Protein AF-A0A6A6K896-F1 (afdb_monomer_lite)

Foldseek 3Di:
DQLLVCLVVQKDKDWDDDDPPIDIDIGHDDPPDHSVVSSVVCVVDPPVPPPDPDDDDDDPDDDPPCVVVVVVQLVQCLVPVFWGWDWDDPDPPDIDIDIGGDDPVDDSVSD

Secondary structure (DSSP, 8-state):
-HHHHHHHHSEEEEEESSGGG-EEEEEE--TTS-HHHHHHHHHTT--TT----------SS---THHHHHHHHHHHHHHTTTEEEEEEEEETTEEEEEEEE--TTS-TT--

pLDDT: mean 77.29, std 14.35, range [40.56, 95.0]

Radius of gyration: 17.2 Å; chains: 1; bounding box: 39×32×48 Å

Sequence (111 aa):
MLVFRTAITSFAAVSCGQGQDKVYGLGKCRGDVSSKECYTCYDNKISLEKLILSIVFTNDEEVRDFEDFDQELGAILRRNRGLGKGEKKLFPSVTLYALVQCTRELPQTDC

Structure (mmCIF, N/CA/C/O backbone):
data_AF-A0A6A6K896-F1
#
_entry.id   AF-A0A6A6K896-F1
#
loop_
_atom_site.group_PDB
_atom_site.id
_atom_site.type_symbol
_atom_site.label_atom_id
_atom_site.label_alt_id
_atom_site.label_comp_id
_atom_site.label_asym_id
_atom_site.label_entity_id
_atom_site.label_seq_id
_atom_site.pdbx_PDB_ins_code
_atom_site.Cartn_x
_atom_site.Cartn_y
_atom_site.Cartn_z
_atom_site.occupancy
_atom_site.B_iso_or_equiv
_atom_site.auth_seq_id
_atom_site.auth_comp_id
_atom_site.auth_asym_id
_atom_site.auth_atom_id
_atom_site.pdbx_PDB_model_num
ATOM 1 N N . MET A 1 1 ? -8.133 6.950 16.991 1.00 74.19 1 MET A N 1
ATOM 2 C CA . MET A 1 1 ? -7.078 5.903 16.948 1.00 74.19 1 MET A CA 1
ATOM 3 C C . MET A 1 1 ? -6.839 5.300 15.546 1.00 74.19 1 MET A C 1
ATOM 5 O O . MET A 1 1 ? -5.840 4.611 15.377 1.00 74.19 1 MET A O 1
ATOM 9 N N . LEU A 1 2 ? -7.680 5.558 14.528 1.00 83.50 2 LEU A N 1
ATOM 10 C CA . LEU A 1 2 ? -7.521 4.969 13.182 1.00 83.50 2 LEU A CA 1
ATOM 11 C C . LEU A 1 2 ? -6.203 5.353 12.481 1.00 83.50 2 LEU A C 1
ATOM 13 O O . LEU A 1 2 ? -5.483 4.473 12.017 1.00 83.50 2 LEU A O 1
ATOM 17 N N . VAL A 1 3 ? -5.866 6.647 12.456 1.00 83.75 3 VAL A N 1
ATOM 18 C CA . VAL A 1 3 ? -4.674 7.180 11.766 1.00 83.75 3 VAL A CA 1
ATOM 19 C C . VAL A 1 3 ? -3.383 6.547 12.286 1.00 83.75 3 VAL A C 1
ATOM 21 O O . VAL A 1 3 ? -2.626 5.957 11.523 1.00 83.75 3 VAL A O 1
ATOM 24 N N . PHE A 1 4 ? -3.167 6.591 13.603 1.00 85.25 4 PHE A N 1
ATOM 25 C CA . PHE A 1 4 ? -1.967 6.036 14.231 1.00 85.25 4 PHE A CA 1
ATOM 26 C C . PHE A 1 4 ? -1.815 4.530 13.986 1.00 85.25 4 PHE A C 1
ATOM 28 O O . PHE A 1 4 ? -0.730 4.061 13.650 1.00 85.25 4 PHE A O 1
ATOM 35 N N . ARG A 1 5 ? -2.910 3.763 14.100 1.00 87.19 5 ARG A N 1
ATOM 36 C CA . ARG A 1 5 ? -2.870 2.325 13.804 1.00 87.19 5 ARG A CA 1
ATOM 37 C C . ARG A 1 5 ? -2.502 2.077 12.350 1.00 87.19 5 ARG A C 1
ATOM 39 O O . ARG A 1 5 ? -1.597 1.297 12.096 1.00 87.19 5 ARG A O 1
ATOM 46 N N . THR A 1 6 ? -3.128 2.797 11.424 1.00 86.12 6 THR A N 1
ATOM 47 C CA . THR A 1 6 ? -2.836 2.675 9.990 1.00 86.12 6 THR A CA 1
ATOM 48 C C . THR A 1 6 ? -1.376 3.003 9.674 1.00 86.12 6 THR A C 1
ATOM 50 O O . THR A 1 6 ? -0.761 2.282 8.897 1.00 86.12 6 THR A O 1
ATOM 53 N N . ALA A 1 7 ? -0.790 4.016 10.323 1.00 88.06 7 ALA A N 1
ATOM 54 C CA . ALA A 1 7 ? 0.627 4.360 10.183 1.00 88.06 7 ALA A CA 1
ATOM 55 C C . ALA A 1 7 ? 1.570 3.209 10.547 1.00 88.06 7 ALA A C 1
ATOM 57 O O . ALA A 1 7 ? 2.558 2.967 9.856 1.00 88.06 7 ALA A O 1
ATOM 58 N N . ILE A 1 8 ? 1.257 2.468 11.604 1.00 87.06 8 ILE A N 1
ATOM 59 C CA . ILE A 1 8 ? 2.103 1.366 12.069 1.00 87.06 8 ILE A CA 1
ATOM 60 C C . ILE A 1 8 ? 1.861 0.103 11.247 1.00 87.06 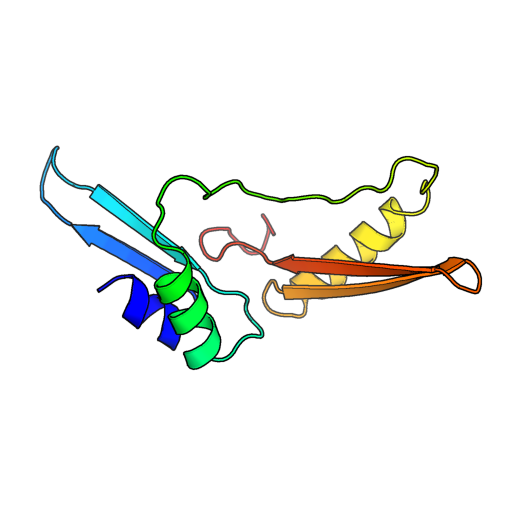8 ILE A C 1
ATOM 62 O O . ILE A 1 8 ? 2.804 -0.571 10.844 1.00 87.06 8 ILE A O 1
ATOM 66 N N . THR A 1 9 ? 0.598 -0.243 11.005 1.00 87.38 9 THR A N 1
ATOM 67 C CA . THR A 1 9 ? 0.239 -1.548 10.441 1.00 87.38 9 THR A CA 1
ATOM 68 C C . THR A 1 9 ? -0.025 -1.510 8.944 1.00 87.38 9 THR A C 1
ATOM 70 O O . THR A 1 9 ? -0.325 -2.559 8.375 1.00 87.38 9 THR A O 1
ATOM 73 N N . SER A 1 10 ? 0.063 -0.349 8.280 1.00 85.19 10 SER A N 1
ATOM 74 C CA . SER A 1 10 ? -0.336 -0.056 6.881 1.00 85.19 10 SER A CA 1
ATOM 75 C C . SER A 1 10 ? -1.815 -0.310 6.543 1.00 85.19 10 SER A C 1
ATOM 77 O O . SER A 1 10 ? -2.280 0.054 5.467 1.00 85.19 10 SER A O 1
ATOM 79 N N . PHE A 1 11 ? -2.577 -0.903 7.463 1.00 88.25 11 PHE A N 1
ATOM 80 C CA . PHE A 1 11 ? -4.017 -1.112 7.370 1.00 88.25 11 PHE A CA 1
ATOM 81 C C . PHE A 1 11 ? -4.608 -1.240 8.769 1.00 88.25 11 PHE A C 1
ATOM 83 O O . PHE A 1 11 ? -4.072 -1.991 9.590 1.00 88.25 11 PHE A O 1
ATOM 90 N N . ALA A 1 12 ? -5.720 -0.567 9.033 1.00 88.75 12 ALA A N 1
ATOM 91 C CA . ALA A 1 12 ? -6.452 -0.708 10.280 1.00 88.75 12 ALA A CA 1
ATOM 92 C C . ALA A 1 12 ? -7.960 -0.627 10.044 1.00 88.75 12 ALA A C 1
ATOM 94 O O . ALA A 1 12 ? -8.441 0.248 9.331 1.00 88.75 12 ALA A O 1
ATOM 95 N N . ALA A 1 13 ? -8.694 -1.508 10.717 1.00 88.75 13 ALA A N 1
ATOM 96 C CA . ALA A 1 13 ? -10.135 -1.416 10.867 1.00 88.75 13 ALA A CA 1
ATOM 97 C C . ALA A 1 13 ? -10.454 -0.991 12.302 1.00 88.75 13 ALA A C 1
ATOM 99 O O . ALA A 1 13 ? -9.870 -1.509 13.259 1.00 88.75 13 ALA A O 1
ATOM 100 N N . VAL A 1 14 ? -11.364 -0.034 12.462 1.00 87.38 14 VAL A N 1
ATOM 101 C CA . VAL A 1 14 ? -11.874 0.394 13.767 1.00 87.38 14 VAL A CA 1
ATOM 102 C C . VAL A 1 14 ? -13.391 0.488 13.723 1.00 87.38 14 VAL A C 1
ATOM 104 O O . VAL A 1 14 ? -13.981 0.731 12.673 1.00 87.38 14 VAL A O 1
ATOM 107 N N . SER A 1 15 ? -14.023 0.349 14.881 1.00 91.69 15 SER A N 1
ATOM 108 C CA . SER A 1 15 ? -15.429 0.697 15.061 1.00 91.69 15 SER A CA 1
ATOM 109 C C . SER A 1 15 ? -15.601 1.546 16.312 1.00 91.69 15 SER A C 1
ATOM 111 O O . SER A 1 15 ? -14.856 1.370 17.277 1.00 91.69 15 SER A O 1
ATOM 113 N N . CYS A 1 16 ? -16.587 2.433 16.303 1.00 90.88 16 CYS A N 1
ATOM 114 C CA . CYS A 1 16 ? -16.975 3.258 17.444 1.00 90.88 16 CYS A CA 1
ATOM 115 C C . CYS A 1 16 ? -18.501 3.220 17.605 1.00 90.88 16 CYS A C 1
ATOM 117 O O . CYS A 1 16 ? -19.198 3.021 16.616 1.00 90.88 16 CYS A O 1
ATOM 119 N N . GLY A 1 17 ? -19.016 3.409 18.821 1.00 93.38 17 GLY A N 1
ATOM 120 C CA . GLY A 1 17 ? -20.455 3.340 19.112 1.00 93.38 17 GLY A CA 1
ATOM 121 C C . GLY A 1 17 ? -20.984 1.921 19.359 1.00 93.38 17 GLY A C 1
ATOM 122 O O . GLY A 1 17 ? -20.232 0.940 19.347 1.00 93.38 17 GLY A O 1
ATOM 123 N N . GLN A 1 18 ? -22.287 1.816 19.628 1.00 95.00 18 GLN A N 1
ATOM 124 C CA . GLN A 1 18 ? -22.992 0.568 19.942 1.00 95.00 18 GLN A CA 1
ATOM 125 C C . GLN A 1 18 ? -24.368 0.536 19.267 1.00 95.00 18 GLN A C 1
ATOM 127 O O . GLN A 1 18 ? -24.956 1.577 18.996 1.00 95.00 18 GLN A O 1
ATOM 132 N N . GLY A 1 19 ? -24.894 -0.667 19.014 1.00 93.88 19 GLY A N 1
ATOM 133 C CA . GLY A 1 19 ? -26.213 -0.836 18.402 1.00 93.88 19 GLY A CA 1
ATOM 134 C C . GLY A 1 19 ? -26.306 -0.164 17.031 1.00 93.88 19 GLY A C 1
ATOM 135 O O . GLY A 1 19 ? -25.464 -0.406 16.166 1.00 93.88 19 GLY A O 1
ATOM 136 N N . GLN A 1 20 ? -27.328 0.673 16.851 1.00 92.75 20 GLN A N 1
ATOM 137 C CA . GLN A 1 20 ? -27.559 1.423 15.612 1.00 92.75 20 GLN A CA 1
ATOM 138 C C . GLN A 1 20 ? -26.575 2.587 15.420 1.00 92.75 20 GLN A C 1
ATOM 140 O O . GLN A 1 20 ? -26.310 2.966 14.285 1.00 92.75 20 GLN A O 1
ATOM 145 N N . ASP A 1 21 ? -25.952 3.080 16.494 1.00 93.69 21 ASP A N 1
ATOM 146 C CA . ASP A 1 21 ? -24.967 4.171 16.443 1.00 93.69 21 ASP A CA 1
ATOM 147 C C . ASP A 1 21 ? -23.547 3.670 16.133 1.00 93.69 21 ASP A C 1
ATOM 149 O O . ASP A 1 21 ? -22.557 4.393 16.286 1.00 93.69 21 ASP A O 1
ATOM 153 N N . LYS A 1 22 ? -23.407 2.396 15.748 1.00 93.81 22 LYS A N 1
ATOM 154 C CA . LYS A 1 22 ? -22.107 1.799 15.462 1.00 93.81 22 LYS A CA 1
ATOM 155 C C . LYS A 1 22 ? -21.594 2.247 14.094 1.00 93.81 22 LYS A C 1
ATOM 157 O O . LYS A 1 22 ? -22.143 1.888 13.058 1.00 93.81 22 LYS A O 1
ATOM 162 N N . VAL A 1 23 ? -20.470 2.954 14.098 1.00 91.12 23 VAL A N 1
ATOM 163 C CA . VAL A 1 23 ? -19.761 3.419 12.901 1.00 91.12 23 VAL A CA 1
ATOM 164 C C . VAL A 1 23 ? -18.503 2.585 12.687 1.00 91.12 23 VAL A C 1
ATOM 166 O O . VAL A 1 23 ? -17.784 2.268 13.638 1.00 91.12 23 VAL A O 1
ATOM 169 N N . TYR A 1 24 ? -18.215 2.261 11.429 1.00 87.75 24 TYR A N 1
ATOM 170 C CA . TYR A 1 24 ? -17.026 1.525 11.005 1.00 87.75 24 TYR A CA 1
ATOM 171 C C . TYR A 1 24 ? -16.096 2.438 10.207 1.00 87.75 24 TYR A C 1
ATOM 173 O O . TYR A 1 24 ? -16.549 3.262 9.418 1.00 87.75 24 TYR A O 1
ATOM 181 N N . GLY A 1 25 ? -14.789 2.288 10.413 1.00 85.38 25 GLY A N 1
ATOM 182 C CA . GLY A 1 25 ? -13.765 3.031 9.688 1.00 85.38 25 GLY A CA 1
ATOM 183 C C . GLY A 1 25 ? -12.628 2.120 9.251 1.00 85.38 25 GLY A C 1
ATOM 184 O O . GLY A 1 25 ? -12.142 1.304 10.039 1.00 85.38 25 GLY A O 1
ATOM 185 N N . LEU A 1 26 ? -12.189 2.292 8.007 1.00 86.81 26 LEU A N 1
ATOM 186 C CA . LEU A 1 26 ? -11.046 1.599 7.423 1.00 86.81 26 LEU A CA 1
ATOM 187 C C . LEU A 1 26 ? -9.969 2.619 7.059 1.00 86.81 26 LEU A C 1
ATOM 189 O O . LEU A 1 26 ? -10.253 3.685 6.516 1.00 86.81 26 LEU A O 1
ATOM 193 N N . GLY A 1 27 ? -8.725 2.291 7.376 1.00 85.75 27 GLY A N 1
ATOM 194 C CA . GLY A 1 27 ? -7.550 3.061 7.004 1.00 85.75 27 GLY A CA 1
ATOM 195 C C . GLY A 1 27 ? -6.572 2.155 6.279 1.00 85.75 27 GLY A C 1
ATOM 196 O O . GLY A 1 27 ? -6.344 1.024 6.708 1.00 85.75 27 GLY A O 1
ATOM 197 N N . LYS A 1 28 ? -5.996 2.638 5.179 1.00 86.50 28 LYS A N 1
ATOM 198 C CA . LYS A 1 28 ? -5.037 1.899 4.359 1.00 86.50 28 LYS A CA 1
ATOM 199 C C . LYS A 1 28 ? -3.970 2.856 3.853 1.00 86.50 28 LYS A C 1
ATOM 201 O O . LYS A 1 28 ? -4.279 3.898 3.286 1.00 86.50 28 LYS A O 1
ATOM 206 N N . CYS A 1 29 ? -2.721 2.453 4.019 1.00 87.56 29 CYS A N 1
ATOM 207 C CA . CYS A 1 29 ? -1.582 3.065 3.363 1.00 87.56 29 CYS A CA 1
ATOM 208 C C . CYS A 1 29 ? -1.051 2.167 2.255 1.00 87.56 29 CYS A C 1
ATOM 210 O O . CYS A 1 29 ? -1.335 0.963 2.186 1.00 87.56 29 CYS A O 1
ATOM 212 N N . ARG A 1 30 ? -0.265 2.777 1.372 1.00 87.69 30 ARG A N 1
ATOM 213 C CA . ARG A 1 30 ? 0.467 2.030 0.359 1.00 87.69 30 ARG A CA 1
ATOM 214 C C . ARG A 1 30 ? 1.446 1.067 1.046 1.00 87.69 30 ARG A C 1
ATOM 216 O O . ARG A 1 30 ? 2.008 1.393 2.088 1.00 87.69 30 ARG A O 1
ATOM 223 N N . GLY A 1 31 ? 1.606 -0.139 0.514 1.00 83.69 31 GLY A N 1
ATOM 224 C CA . GLY A 1 31 ? 2.366 -1.212 1.169 1.00 83.69 31 GLY A CA 1
ATOM 225 C C . GLY A 1 31 ? 3.883 -0.993 1.208 1.00 83.69 31 GLY A C 1
ATOM 226 O O . GLY A 1 31 ? 4.591 -1.739 1.872 1.00 83.69 31 GLY A O 1
ATOM 227 N N . ASP A 1 32 ? 4.373 0.013 0.492 1.00 85.62 32 ASP A N 1
ATOM 228 C CA . ASP A 1 32 ? 5.779 0.346 0.266 1.00 85.62 32 ASP A CA 1
ATOM 229 C C . ASP A 1 32 ? 6.180 1.722 0.826 1.00 85.62 32 ASP A C 1
ATOM 231 O O . ASP A 1 32 ? 7.268 2.199 0.512 1.00 85.62 32 ASP A O 1
ATOM 235 N N . VAL A 1 33 ? 5.316 2.383 1.605 1.00 86.94 33 VAL A N 1
ATOM 236 C CA . VAL A 1 33 ? 5.652 3.651 2.277 1.00 86.94 33 VAL A CA 1
ATOM 237 C C . VAL A 1 33 ? 5.980 3.425 3.747 1.00 86.94 33 VAL A C 1
ATOM 239 O O . VAL A 1 33 ? 5.458 2.512 4.389 1.00 86.94 33 VAL A O 1
ATOM 242 N N . SER A 1 34 ? 6.834 4.280 4.302 1.00 90.50 34 SER A N 1
ATOM 243 C CA . SER A 1 34 ? 7.170 4.257 5.725 1.00 90.50 34 SER A CA 1
ATOM 244 C C . SER A 1 34 ? 5.992 4.701 6.600 1.00 90.50 34 SER A C 1
ATOM 246 O O . SER A 1 34 ? 5.093 5.425 6.166 1.00 90.50 34 SER A O 1
ATOM 248 N N . SER A 1 35 ? 6.025 4.340 7.888 1.00 89.31 35 SER A N 1
ATOM 249 C CA . SER A 1 35 ? 5.017 4.787 8.861 1.00 89.31 35 SER A CA 1
ATOM 250 C C . SER A 1 35 ? 4.912 6.308 8.959 1.00 89.31 35 SER A C 1
ATOM 252 O O . SER A 1 35 ? 3.816 6.833 9.149 1.00 89.31 35 SER A O 1
ATOM 254 N N . LYS A 1 36 ? 6.031 7.025 8.792 1.00 89.12 36 LYS A N 1
ATOM 255 C CA . LYS A 1 36 ? 6.057 8.491 8.802 1.00 89.12 36 LYS A CA 1
ATOM 256 C C . LYS A 1 36 ? 5.323 9.061 7.592 1.00 89.12 36 LYS A C 1
ATOM 258 O O . LYS A 1 36 ? 4.453 9.904 7.760 1.00 89.12 36 LYS A O 1
ATOM 263 N N . GLU A 1 37 ? 5.625 8.570 6.393 1.00 87.19 37 GLU A N 1
ATOM 264 C CA . GLU A 1 37 ? 4.955 9.007 5.160 1.00 87.19 37 GLU A CA 1
ATOM 265 C C . GLU A 1 37 ? 3.462 8.671 5.180 1.00 87.19 37 GLU A C 1
ATOM 267 O O . GLU A 1 37 ? 2.634 9.498 4.803 1.00 87.19 37 GLU A O 1
ATOM 272 N N . CYS A 1 38 ? 3.106 7.487 5.686 1.00 85.94 38 CYS A N 1
ATOM 273 C CA . CYS A 1 38 ? 1.719 7.088 5.890 1.00 85.94 38 CYS A CA 1
ATOM 274 C C . CYS A 1 38 ? 0.992 8.027 6.866 1.00 85.94 38 CYS A C 1
ATOM 276 O O . CYS A 1 38 ? -0.109 8.486 6.573 1.00 85.94 38 CYS A O 1
ATOM 278 N N . TYR A 1 39 ? 1.613 8.368 7.999 1.00 84.44 39 TYR A N 1
ATOM 279 C CA . TYR A 1 39 ? 1.045 9.320 8.954 1.00 84.44 39 TYR A CA 1
ATOM 280 C C . TYR A 1 39 ? 0.855 10.705 8.326 1.00 84.44 39 TYR A C 1
ATOM 282 O O . TYR A 1 39 ? -0.239 11.261 8.382 1.00 84.44 39 TYR A O 1
ATOM 290 N N . THR A 1 40 ? 1.889 11.229 7.662 1.00 82.38 40 THR A N 1
ATOM 291 C CA . THR A 1 40 ? 1.845 12.522 6.968 1.00 82.38 40 THR A CA 1
ATOM 292 C C . THR A 1 40 ? 0.779 12.552 5.869 1.00 82.38 40 THR A C 1
ATOM 294 O O . THR A 1 40 ? 0.157 13.588 5.653 1.00 82.38 40 THR A O 1
ATOM 297 N N . CYS A 1 41 ? 0.510 11.425 5.201 1.00 79.00 41 CYS A N 1
ATOM 298 C CA . CYS A 1 41 ? -0.577 11.318 4.226 1.00 79.00 41 CYS A CA 1
ATOM 299 C C . CYS A 1 41 ? -1.949 11.593 4.855 1.00 79.00 41 CYS A C 1
ATOM 301 O O . CYS A 1 41 ? -2.778 12.249 4.229 1.00 79.00 41 CYS A O 1
ATOM 303 N N . TYR A 1 42 ? -2.192 11.116 6.076 1.00 72.44 42 TYR A N 1
ATOM 304 C CA . TYR A 1 42 ? -3.426 11.411 6.806 1.00 72.44 42 TYR A CA 1
ATOM 305 C C . TYR A 1 42 ? -3.427 12.834 7.367 1.00 72.44 42 TYR A C 1
ATOM 307 O O . TYR A 1 42 ? -4.427 13.530 7.235 1.00 72.44 42 TYR A O 1
ATOM 315 N N . ASP A 1 43 ? -2.305 13.281 7.928 1.00 73.25 43 ASP A N 1
ATOM 316 C CA . ASP A 1 43 ? -2.162 14.612 8.531 1.00 73.25 43 ASP A CA 1
ATOM 317 C C . ASP A 1 43 ? -2.411 15.740 7.511 1.00 73.25 43 ASP A C 1
ATOM 319 O O . ASP A 1 43 ? -3.128 16.697 7.784 1.00 73.25 43 ASP A O 1
ATOM 323 N N . ASN A 1 44 ? -1.929 15.563 6.276 1.00 61.88 44 ASN A N 1
ATOM 324 C CA . ASN A 1 44 ? -2.102 16.531 5.190 1.00 61.88 44 ASN A CA 1
ATOM 325 C C . ASN A 1 44 ? -3.444 16.417 4.440 1.00 61.88 44 ASN A C 1
ATOM 327 O O . ASN A 1 44 ? -3.715 17.257 3.579 1.00 61.88 44 ASN A O 1
ATOM 331 N N . LYS A 1 45 ? -4.262 15.375 4.674 1.00 59.00 45 LYS A N 1
ATOM 332 C CA . LYS A 1 45 ? -5.458 15.082 3.851 1.00 59.00 45 LYS A CA 1
ATOM 333 C C . LYS A 1 45 ? -6.735 14.719 4.613 1.00 59.00 45 LYS A C 1
ATOM 335 O O . LYS A 1 45 ? -7.642 14.161 3.996 1.00 59.00 45 LYS A O 1
ATOM 340 N N . ILE A 1 46 ? -6.903 15.082 5.889 1.00 53.19 46 ILE A N 1
ATOM 341 C CA . ILE A 1 46 ? -8.253 15.073 6.493 1.00 53.19 46 ILE A CA 1
ATOM 342 C C . ILE A 1 46 ? -9.061 16.262 5.934 1.00 53.19 46 ILE A C 1
ATOM 344 O O . ILE A 1 46 ? -9.319 17.270 6.576 1.00 53.19 46 ILE A O 1
ATOM 348 N N . SER A 1 47 ? -9.455 16.133 4.673 1.00 45.25 47 SER A N 1
ATOM 349 C CA . SER A 1 47 ? -10.743 16.577 4.163 1.00 45.25 47 SER A CA 1
ATOM 350 C C . SER A 1 47 ? -11.415 15.290 3.703 1.00 45.25 47 SER A C 1
ATOM 352 O O . SER A 1 47 ? -10.981 14.676 2.730 1.00 45.25 47 SER A O 1
ATOM 354 N N . LEU A 1 48 ? -12.416 14.837 4.457 1.00 47.28 48 LEU A N 1
ATOM 355 C CA . LEU A 1 48 ? -13.114 13.552 4.295 1.00 47.28 48 LEU A CA 1
ATOM 356 C C . LEU A 1 48 ? -13.834 13.379 2.936 1.00 47.28 48 LEU A C 1
ATOM 358 O O . LEU A 1 48 ? -14.514 12.383 2.731 1.00 47.28 48 LEU A O 1
ATOM 362 N N . GLU A 1 49 ? -13.667 14.304 1.989 1.00 42.84 49 GLU A N 1
ATOM 363 C CA . GLU A 1 49 ? -14.409 14.360 0.724 1.00 42.84 49 GLU A CA 1
ATOM 364 C C . GLU A 1 49 ? -13.687 13.749 -0.488 1.00 42.84 49 GLU A C 1
ATOM 366 O O . GLU A 1 49 ? -14.248 13.718 -1.577 1.00 42.84 49 GLU A O 1
ATOM 371 N N . LYS A 1 50 ? -12.455 13.238 -0.355 1.00 41.72 50 LYS A N 1
ATOM 372 C CA . LYS A 1 50 ? -11.697 12.689 -1.505 1.00 41.72 50 LYS A CA 1
ATOM 373 C C . LYS A 1 50 ? -11.286 11.229 -1.354 1.00 41.72 50 LYS A C 1
ATOM 375 O O . LYS A 1 50 ? -10.201 10.839 -1.781 1.00 41.72 50 LYS A O 1
ATOM 380 N N . LEU A 1 51 ? -12.161 10.406 -0.782 1.00 40.56 51 LEU A N 1
ATOM 381 C CA . LEU A 1 51 ? -12.015 8.952 -0.837 1.00 40.56 51 LEU A CA 1
ATOM 382 C C . LEU A 1 51 ? -12.669 8.406 -2.119 1.00 40.56 51 LEU A C 1
ATOM 384 O O . LEU A 1 51 ? -13.676 7.710 -2.063 1.00 40.56 51 LEU A O 1
ATOM 388 N N . ILE A 1 52 ? -12.120 8.753 -3.286 1.00 42.97 52 ILE A N 1
ATOM 389 C CA . ILE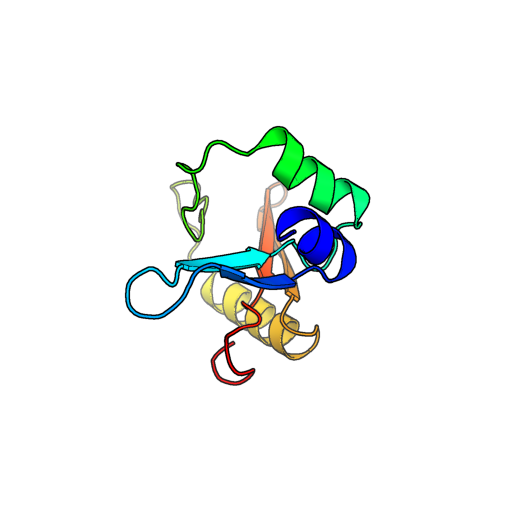 A 1 52 ? -12.493 8.093 -4.543 1.00 42.97 52 ILE A CA 1
ATOM 390 C C . ILE A 1 52 ? -11.404 7.077 -4.886 1.00 42.97 52 ILE A C 1
ATOM 392 O O . ILE A 1 52 ? -10.225 7.413 -5.017 1.00 42.97 52 ILE A O 1
ATOM 396 N N . LEU A 1 53 ? -11.846 5.818 -4.954 1.00 48.78 53 LEU A N 1
ATOM 397 C CA . LEU A 1 53 ? -11.141 4.657 -5.478 1.00 48.78 53 LEU A CA 1
ATOM 398 C C . LEU A 1 53 ? -10.559 4.937 -6.875 1.00 48.78 53 LEU A C 1
ATOM 400 O O . LEU A 1 53 ? -11.165 5.648 -7.665 1.00 48.78 53 LEU A O 1
ATOM 404 N N . SER A 1 54 ? -9.421 4.304 -7.169 1.00 45.41 54 SER A N 1
ATOM 405 C CA . SER A 1 54 ? -8.857 4.103 -8.512 1.00 45.41 54 SER A CA 1
ATOM 406 C C . SER A 1 54 ? -8.886 5.324 -9.438 1.00 45.41 54 SER A C 1
ATOM 408 O O . SER A 1 54 ? -9.711 5.419 -10.341 1.00 45.41 54 SER A O 1
ATOM 410 N N . ILE A 1 55 ? -7.923 6.235 -9.277 1.00 48.22 55 ILE A N 1
ATOM 411 C CA . ILE A 1 55 ? -7.613 7.188 -10.348 1.00 48.22 55 ILE A CA 1
ATOM 412 C C . ILE A 1 55 ? -6.778 6.444 -11.394 1.00 48.22 55 ILE A C 1
ATOM 414 O O . ILE A 1 55 ? -5.581 6.231 -11.197 1.00 48.22 55 ILE A O 1
ATOM 418 N N . VAL A 1 56 ? -7.414 6.028 -12.488 1.00 53.34 56 VAL A N 1
ATOM 419 C CA . VAL A 1 56 ? -6.713 5.614 -13.706 1.00 53.34 56 VAL A CA 1
ATOM 420 C C . VAL A 1 56 ? -6.445 6.885 -14.507 1.00 53.34 56 VAL A C 1
ATOM 422 O O . VAL A 1 56 ? -7.373 7.516 -15.004 1.00 53.34 56 VAL A O 1
ATOM 425 N N . PHE A 1 57 ? -5.183 7.302 -14.591 1.00 47.84 57 PHE A N 1
ATOM 426 C CA . PHE A 1 57 ? -4.780 8.356 -15.517 1.00 47.84 57 PHE A CA 1
ATOM 427 C C . PHE A 1 57 ? -4.509 7.705 -16.872 1.00 47.84 57 PHE A C 1
ATOM 429 O O . PHE A 1 57 ? -3.421 7.178 -17.092 1.00 47.84 57 PHE A O 1
ATOM 436 N N . THR A 1 58 ? -5.490 7.709 -17.770 1.00 48.47 58 THR A N 1
ATOM 437 C CA . THR A 1 58 ? -5.229 7.445 -19.186 1.00 48.47 58 THR A CA 1
ATOM 438 C C . THR A 1 58 ? -4.968 8.776 -19.872 1.00 48.47 58 THR A C 1
ATOM 440 O O . THR A 1 58 ? -5.824 9.657 -19.865 1.00 48.47 58 THR A O 1
ATOM 443 N N . ASN A 1 59 ? -3.784 8.937 -20.460 1.00 48.91 59 ASN A N 1
ATOM 444 C CA . ASN A 1 59 ? -3.625 9.931 -21.513 1.00 48.91 59 ASN A CA 1
ATOM 445 C C . ASN A 1 59 ? -4.449 9.426 -22.703 1.00 48.91 59 ASN A C 1
ATOM 447 O O . ASN A 1 59 ? -4.220 8.305 -23.160 1.00 48.91 59 ASN A O 1
ATOM 451 N N . ASP A 1 60 ? -5.431 10.213 -23.145 1.00 61.88 60 ASP A N 1
ATOM 452 C CA . ASP A 1 60 ? -6.163 9.965 -24.386 1.00 61.88 60 ASP A CA 1
ATOM 453 C C . ASP A 1 60 ? -5.170 10.026 -25.552 1.00 61.88 60 ASP A C 1
ATOM 455 O O . ASP A 1 60 ? -4.785 11.104 -25.992 1.00 61.88 60 ASP A O 1
ATOM 459 N N . GLU A 1 61 ? -4.641 8.863 -25.936 1.00 54.12 61 GLU A N 1
ATOM 460 C CA . GLU A 1 61 ? -4.600 8.326 -27.301 1.00 54.12 61 GLU A CA 1
ATOM 461 C C . GLU A 1 61 ? -3.773 7.019 -27.321 1.00 54.12 61 GLU A C 1
ATOM 463 O O . GLU A 1 61 ? -2.614 6.965 -26.917 1.00 54.12 61 GLU A O 1
ATOM 468 N N . GLU A 1 62 ? -4.421 5.943 -27.775 1.00 52.22 62 GLU A N 1
ATOM 469 C CA . GLU A 1 62 ? -3.839 4.682 -28.265 1.00 52.22 62 GLU A CA 1
ATOM 470 C C . GLU A 1 62 ? -2.790 3.948 -27.413 1.00 52.22 62 GLU A C 1
ATOM 472 O O . GLU A 1 62 ? -1.640 3.772 -27.812 1.00 52.22 62 GLU A O 1
ATOM 477 N N . VAL A 1 63 ? -3.214 3.318 -26.321 1.00 55.44 63 VAL A N 1
ATOM 478 C CA . VAL A 1 63 ? -2.452 2.179 -25.794 1.00 55.44 63 VAL A CA 1
ATOM 479 C C . VAL A 1 63 ? -3.381 0.971 -25.756 1.00 55.44 63 VAL A C 1
ATOM 481 O O . VAL A 1 63 ? -4.219 0.821 -24.878 1.00 55.44 63 VAL A O 1
ATOM 484 N N . ARG A 1 64 ? -3.273 0.126 -26.787 1.00 56.44 64 ARG A N 1
ATOM 485 C CA . ARG A 1 64 ? -3.975 -1.171 -26.891 1.00 56.44 64 ARG A CA 1
ATOM 486 C C . ARG A 1 64 ? -3.199 -2.306 -26.206 1.00 56.44 64 ARG A C 1
ATOM 488 O O . ARG A 1 64 ? -3.707 -3.405 -26.064 1.00 56.44 64 ARG A O 1
ATOM 495 N N . ASP A 1 65 ? -1.987 -2.006 -25.747 1.00 60.78 65 ASP A N 1
ATOM 496 C CA . ASP A 1 65 ? -0.992 -2.944 -25.219 1.00 60.78 65 ASP A CA 1
ATOM 497 C C . ASP A 1 65 ? -1.063 -3.134 -23.688 1.00 60.78 65 ASP A C 1
ATOM 499 O O . ASP A 1 65 ? -0.101 -3.602 -23.067 1.00 60.78 65 ASP A O 1
ATOM 503 N N . PHE A 1 66 ? -2.169 -2.707 -23.066 1.00 68.00 66 PHE A N 1
ATOM 504 C CA . PHE A 1 66 ? -2.353 -2.748 -21.614 1.00 68.00 66 PHE A CA 1
ATOM 505 C C . PHE A 1 66 ? -2.794 -4.114 -21.088 1.00 68.00 66 PHE A C 1
ATOM 507 O O . PHE A 1 66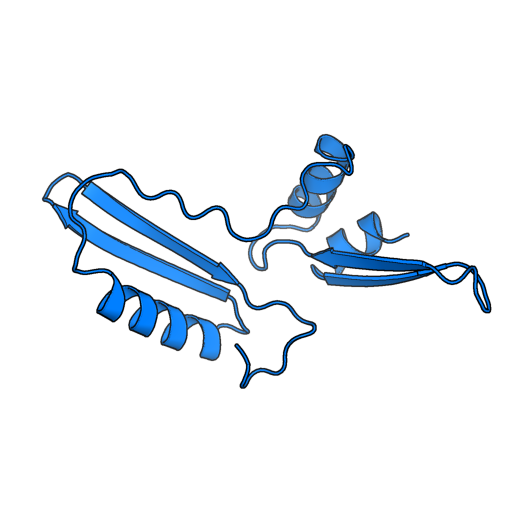 ? -2.435 -4.430 -19.963 1.00 68.00 66 PHE A O 1
ATOM 514 N N . GLU A 1 67 ? -3.513 -4.934 -21.863 1.00 71.44 67 GLU A N 1
ATOM 515 C CA . GLU A 1 67 ? -4.044 -6.215 -21.359 1.00 71.44 67 GLU A CA 1
ATOM 516 C C . GLU A 1 67 ? -2.924 -7.160 -20.890 1.00 71.44 67 GLU A C 1
ATOM 518 O O . GLU A 1 67 ? -2.979 -7.690 -19.778 1.00 71.44 67 GLU A O 1
ATOM 523 N N . ASP A 1 68 ? -1.853 -7.290 -21.679 1.00 75.75 68 ASP A N 1
ATOM 524 C CA . ASP A 1 68 ? -0.676 -8.082 -21.296 1.00 75.75 68 ASP A CA 1
ATOM 525 C C . ASP A 1 68 ? 0.018 -7.502 -20.054 1.00 75.75 68 ASP A C 1
ATOM 527 O O . ASP A 1 68 ? 0.467 -8.234 -19.170 1.00 75.75 68 ASP A O 1
ATOM 531 N N . PHE A 1 69 ? 0.077 -6.171 -19.954 1.00 78.75 69 PHE A N 1
ATOM 532 C CA . PHE A 1 69 ? 0.703 -5.493 -18.821 1.00 78.75 69 PHE A CA 1
ATOM 533 C C . PHE A 1 69 ? -0.121 -5.648 -17.536 1.00 78.75 69 PHE A C 1
ATOM 535 O O . PHE A 1 69 ? 0.440 -5.866 -16.462 1.00 78.75 69 PHE A O 1
ATOM 542 N N . ASP A 1 70 ? -1.448 -5.628 -17.639 1.00 78.62 70 ASP A N 1
ATOM 543 C CA . ASP A 1 70 ? -2.356 -5.908 -16.530 1.00 78.62 70 ASP A CA 1
ATOM 544 C C . ASP A 1 70 ? -2.209 -7.356 -16.048 1.00 78.62 70 ASP A C 1
ATOM 546 O O . ASP A 1 70 ? -2.180 -7.611 -14.838 1.00 78.62 70 ASP A O 1
ATOM 550 N N . GLN A 1 71 ? -2.028 -8.314 -16.965 1.00 82.25 71 GLN A N 1
ATOM 551 C CA . GLN A 1 71 ? -1.751 -9.704 -16.605 1.00 82.25 71 GLN A CA 1
ATOM 552 C C . GLN A 1 71 ? -0.414 -9.849 -15.858 1.00 82.25 71 GLN A C 1
ATOM 554 O O . GLN A 1 71 ? -0.343 -10.560 -14.846 1.00 82.25 71 GLN A O 1
ATOM 559 N N . GLU A 1 72 ? 0.637 -9.159 -16.308 1.00 82.50 72 GLU A N 1
ATOM 560 C CA . GLU A 1 72 ? 1.932 -9.120 -15.620 1.00 82.50 72 GLU A CA 1
ATOM 561 C C . GLU A 1 72 ? 1.804 -8.527 -14.212 1.00 82.50 72 GLU A C 1
ATOM 563 O O . GLU A 1 72 ? 2.258 -9.132 -13.233 1.00 82.50 72 GLU A O 1
ATOM 568 N N . LEU A 1 73 ? 1.118 -7.390 -14.075 1.00 81.12 73 LEU A N 1
ATOM 569 C CA . LEU A 1 73 ? 0.857 -6.757 -12.782 1.00 81.12 73 LEU A CA 1
ATOM 570 C C . LEU A 1 73 ? 0.053 -7.672 -11.852 1.00 81.12 73 LEU A C 1
ATOM 572 O O . LEU A 1 73 ? 0.382 -7.773 -10.667 1.00 81.12 73 LEU A O 1
ATOM 576 N N . GLY A 1 74 ? -0.942 -8.391 -12.379 1.00 80.94 74 GLY A N 1
ATOM 577 C CA . GLY A 1 74 ? -1.713 -9.398 -11.648 1.00 80.94 74 GLY A CA 1
ATOM 578 C C . GLY A 1 74 ? -0.851 -10.558 -11.139 1.00 80.94 74 GLY A C 1
ATOM 579 O O . GLY A 1 74 ? -0.990 -11.004 -9.997 1.00 80.94 74 GLY A O 1
ATOM 580 N N . ALA A 1 75 ? 0.104 -11.031 -11.942 1.00 84.00 75 ALA A N 1
ATOM 581 C CA . ALA A 1 75 ? 1.059 -12.049 -11.504 1.00 84.00 75 ALA A CA 1
ATOM 582 C C . ALA A 1 75 ? 1.993 -11.526 -10.395 1.00 84.00 75 ALA A C 1
ATOM 584 O O . ALA A 1 75 ? 2.285 -12.250 -9.435 1.00 84.00 75 ALA A O 1
ATOM 585 N N . ILE A 1 76 ? 2.433 -10.267 -10.492 1.00 84.12 76 ILE A N 1
ATOM 586 C CA . ILE A 1 76 ? 3.273 -9.618 -9.476 1.00 84.12 76 ILE A CA 1
ATOM 587 C C . ILE A 1 76 ? 2.488 -9.426 -8.173 1.00 84.12 76 ILE A C 1
ATOM 589 O O . ILE A 1 76 ? 3.005 -9.768 -7.109 1.00 84.12 76 ILE A O 1
ATOM 593 N N . LEU A 1 77 ? 1.234 -8.963 -8.238 1.00 84.06 77 LEU A N 1
ATOM 594 C CA . LEU A 1 77 ? 0.339 -8.802 -7.083 1.00 84.06 77 LEU A CA 1
ATOM 595 C C . LEU A 1 77 ? 0.260 -10.075 -6.236 1.00 84.06 77 LEU A C 1
ATOM 597 O O . LEU A 1 77 ? 0.478 -10.030 -5.020 1.00 84.06 77 LEU A O 1
ATOM 601 N N . ARG A 1 78 ? 0.006 -11.219 -6.884 1.00 81.50 78 ARG A N 1
ATOM 602 C CA . ARG A 1 78 ? -0.134 -12.522 -6.214 1.00 81.50 78 ARG A CA 1
ATOM 603 C C . ARG A 1 78 ? 1.135 -12.949 -5.482 1.00 81.50 78 ARG A C 1
ATOM 605 O O . ARG A 1 78 ? 1.048 -13.535 -4.404 1.00 81.50 78 ARG A O 1
ATOM 612 N N . ARG A 1 79 ? 2.309 -12.631 -6.036 1.00 83.12 79 ARG A N 1
ATOM 613 C CA . ARG A 1 79 ? 3.619 -12.961 -5.445 1.00 83.12 79 ARG A CA 1
ATOM 614 C C . ARG A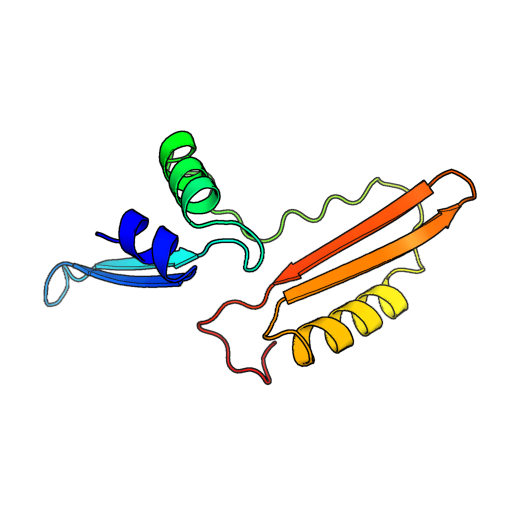 1 79 ? 4.030 -11.985 -4.340 1.00 83.12 79 ARG A C 1
ATOM 616 O O . ARG A 1 79 ? 4.635 -12.397 -3.354 1.00 83.12 79 ARG A O 1
ATOM 623 N N . ASN A 1 80 ? 3.657 -10.713 -4.461 1.00 83.50 80 ASN A N 1
ATOM 624 C CA . ASN A 1 80 ? 4.121 -9.626 -3.598 1.00 83.50 80 ASN A CA 1
ATOM 625 C C . ASN A 1 80 ? 3.066 -9.163 -2.585 1.00 83.50 80 ASN A C 1
ATOM 627 O O . ASN A 1 80 ? 2.872 -7.967 -2.372 1.00 83.50 80 ASN A O 1
ATOM 631 N N . ARG A 1 81 ? 2.389 -10.113 -1.924 1.00 82.06 81 ARG A N 1
ATOM 632 C CA . ARG A 1 81 ? 1.429 -9.839 -0.831 1.00 82.06 81 ARG A CA 1
ATOM 633 C C . ARG A 1 81 ? 0.374 -8.782 -1.201 1.00 82.06 81 ARG A C 1
ATOM 635 O O . ARG A 1 81 ? 0.004 -7.952 -0.370 1.00 82.06 81 ARG A O 1
ATOM 642 N N . GLY A 1 82 ? -0.085 -8.801 -2.451 1.00 83.00 82 GLY A N 1
ATOM 643 C CA . GLY A 1 82 ? -1.086 -7.868 -2.947 1.00 83.00 82 GLY A CA 1
ATOM 644 C C . GLY A 1 82 ? -0.548 -6.476 -3.272 1.00 83.00 82 GLY A C 1
ATOM 645 O O . GLY A 1 82 ? -1.343 -5.549 -3.297 1.00 83.00 82 GLY A O 1
ATOM 646 N N . LEU A 1 83 ? 0.756 -6.295 -3.518 1.00 86.19 83 LEU A N 1
ATOM 647 C CA . LEU A 1 83 ? 1.321 -5.072 -4.106 1.00 86.19 83 LEU A CA 1
ATOM 648 C C . LEU A 1 83 ? 2.033 -5.393 -5.428 1.00 86.19 83 LEU A C 1
ATOM 650 O O . LEU A 1 83 ? 3.043 -6.089 -5.443 1.00 86.19 83 LEU A O 1
ATOM 654 N N . GLY A 1 84 ? 1.529 -4.853 -6.532 1.00 87.62 84 GLY A N 1
ATOM 655 C CA . GLY A 1 84 ? 2.104 -4.989 -7.864 1.00 87.62 84 GLY A CA 1
ATOM 656 C C . GLY A 1 84 ? 2.682 -3.664 -8.328 1.00 87.62 84 GLY A C 1
ATOM 657 O O . GLY A 1 84 ? 2.045 -2.622 -8.192 1.00 87.62 84 GLY A O 1
ATOM 658 N N . LYS A 1 85 ? 3.900 -3.705 -8.864 1.00 87.75 85 LYS A N 1
ATOM 659 C CA . LYS A 1 85 ? 4.546 -2.576 -9.533 1.00 87.75 85 LYS A CA 1
ATOM 660 C C . LYS A 1 85 ? 5.108 -3.072 -10.849 1.00 87.75 85 LYS A C 1
ATOM 662 O O . LYS A 1 85 ? 5.696 -4.151 -10.871 1.00 87.75 85 LYS A O 1
ATOM 667 N N . GLY A 1 86 ? 4.962 -2.283 -11.897 1.00 85.19 86 GLY A N 1
ATOM 668 C CA . GLY A 1 86 ? 5.497 -2.613 -13.207 1.00 85.19 86 GLY A CA 1
ATOM 669 C C . GLY A 1 86 ? 5.782 -1.360 -14.006 1.00 85.19 86 GLY A C 1
ATOM 670 O O . GLY A 1 86 ? 5.230 -0.289 -13.735 1.00 85.19 86 GLY A O 1
ATOM 671 N N . GLU A 1 87 ? 6.636 -1.518 -15.005 1.00 86.25 87 GLU A N 1
ATOM 672 C CA . GLU A 1 87 ? 6.870 -0.514 -16.026 1.00 86.25 87 GLU A CA 1
ATOM 673 C C . GLU A 1 87 ? 6.897 -1.174 -17.403 1.00 86.25 87 GLU A C 1
ATOM 675 O O . GLU A 1 87 ? 7.393 -2.290 -17.548 1.00 86.25 87 GLU A O 1
ATOM 680 N N . LYS A 1 88 ? 6.359 -0.490 -18.414 1.00 83.12 88 LYS A N 1
ATOM 681 C CA . LYS A 1 88 ? 6.377 -0.946 -19.807 1.00 83.12 88 LYS A CA 1
ATOM 682 C C . LYS A 1 88 ? 6.795 0.209 -20.702 1.00 83.12 88 LYS A C 1
ATOM 684 O O . LYS A 1 88 ? 6.200 1.285 -20.676 1.00 83.12 88 LYS A O 1
ATOM 689 N N . LYS A 1 89 ? 7.845 0.006 -21.497 1.00 82.69 89 LYS A N 1
ATOM 690 C CA . LYS A 1 89 ? 8.290 0.998 -22.477 1.00 82.69 89 LYS A CA 1
ATOM 691 C C . LYS A 1 89 ? 7.355 0.952 -23.685 1.00 82.69 89 LYS A C 1
ATOM 693 O O . LYS A 1 89 ? 7.341 -0.046 -24.394 1.00 82.69 89 LYS A O 1
ATOM 698 N N . LEU A 1 90 ? 6.587 2.016 -23.903 1.00 77.19 90 LEU A N 1
ATOM 699 C CA . LEU A 1 90 ? 5.623 2.108 -25.007 1.00 77.19 90 LEU A CA 1
ATOM 700 C C . LEU A 1 90 ? 6.282 2.677 -26.270 1.00 77.19 90 LEU A C 1
ATOM 702 O O . LEU A 1 90 ? 6.084 2.175 -27.369 1.00 77.19 90 LEU A O 1
ATOM 706 N N . PHE A 1 91 ? 7.132 3.692 -26.093 1.00 78.88 91 PHE A N 1
ATOM 707 C CA . PHE A 1 91 ? 7.878 4.355 -27.166 1.00 78.88 91 PHE A CA 1
ATOM 708 C C . PHE A 1 91 ? 9.309 4.671 -26.698 1.00 78.88 91 PHE A C 1
ATOM 710 O O . PHE A 1 91 ? 9.589 4.607 -25.497 1.00 78.88 91 PHE A O 1
ATOM 717 N N . PRO A 1 92 ? 10.247 5.051 -27.590 1.00 85.31 92 PRO A N 1
ATOM 718 C CA . PRO A 1 92 ? 11.630 5.363 -27.212 1.00 85.31 92 PRO A CA 1
ATOM 719 C C . PRO A 1 92 ? 11.773 6.339 -26.034 1.00 85.31 92 PRO A C 1
ATOM 721 O O . PRO A 1 92 ? 12.694 6.167 -25.232 1.00 85.31 92 PRO A O 1
ATOM 724 N N . SER A 1 93 ? 10.835 7.285 -25.908 1.00 83.25 93 SER A N 1
ATOM 725 C CA . SER A 1 93 ? 10.805 8.334 -24.880 1.00 83.25 93 SER A CA 1
ATOM 726 C C . SER A 1 93 ? 9.622 8.235 -23.907 1.00 83.25 93 SER A C 1
ATOM 728 O O . SER A 1 93 ? 9.468 9.121 -23.073 1.00 83.25 93 SER A O 1
ATOM 730 N N . VAL A 1 94 ? 8.783 7.194 -24.001 1.00 78.06 94 VAL A N 1
ATOM 731 C CA . VAL A 1 94 ? 7.590 7.034 -23.150 1.00 78.06 94 VAL A CA 1
ATOM 732 C C . VAL A 1 94 ? 7.636 5.691 -22.434 1.00 78.06 94 VAL A C 1
ATOM 734 O O . VAL A 1 94 ? 7.603 4.634 -23.069 1.00 78.06 94 VAL A O 1
ATOM 737 N N . THR A 1 95 ? 7.655 5.750 -21.104 1.00 80.00 95 THR A N 1
ATOM 738 C CA . THR A 1 95 ? 7.536 4.591 -20.217 1.00 80.00 95 THR A CA 1
ATOM 739 C C . THR A 1 95 ? 6.264 4.727 -19.398 1.00 80.00 95 THR A C 1
ATOM 741 O O . THR A 1 95 ? 6.043 5.739 -18.732 1.00 80.00 95 THR A O 1
ATOM 744 N N . LEU A 1 96 ? 5.430 3.699 -19.454 1.00 78.94 96 LEU A N 1
ATOM 745 C CA . LEU A 1 96 ? 4.279 3.534 -18.590 1.00 78.94 96 LEU A CA 1
ATOM 746 C C . LEU A 1 96 ? 4.739 2.967 -17.252 1.00 78.94 96 LEU A C 1
ATOM 748 O O . LEU A 1 96 ? 5.483 1.991 -17.229 1.00 78.94 96 LEU A O 1
ATOM 752 N N . TYR A 1 97 ? 4.240 3.530 -16.157 1.00 81.12 97 TYR A N 1
ATOM 753 C CA . TYR A 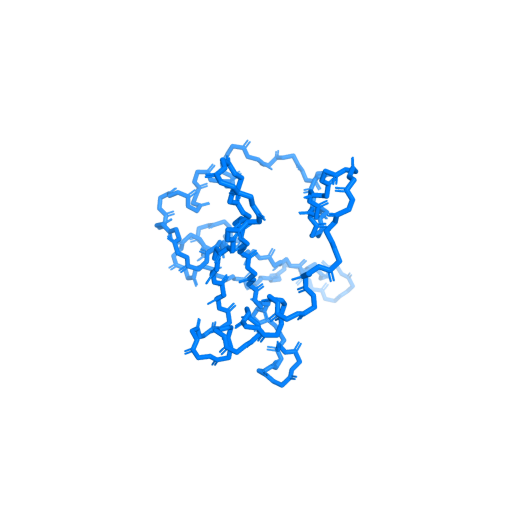1 97 ? 4.437 3.009 -14.810 1.00 81.12 97 TYR A CA 1
ATOM 754 C C . TYR A 1 97 ? 3.082 2.680 -14.204 1.00 81.12 97 TYR A C 1
ATOM 756 O O . TYR A 1 97 ? 2.160 3.492 -14.278 1.00 81.12 97 TYR A O 1
ATOM 764 N N . ALA A 1 98 ? 2.975 1.525 -13.560 1.00 80.56 98 ALA A N 1
ATOM 765 C CA . ALA A 1 98 ? 1.765 1.125 -12.862 1.00 80.56 98 ALA A CA 1
ATOM 766 C C . ALA A 1 98 ? 2.064 0.640 -11.448 1.00 80.56 98 ALA A C 1
ATOM 768 O O . ALA A 1 98 ? 3.077 -0.011 -11.173 1.00 80.56 98 ALA A O 1
ATOM 769 N N . LEU A 1 99 ? 1.136 0.962 -10.548 1.00 83.75 99 LEU A N 1
ATOM 770 C CA . LEU A 1 99 ? 1.109 0.479 -9.179 1.00 83.75 99 LEU A CA 1
ATOM 771 C C . LEU A 1 99 ? -0.314 0.058 -8.845 1.00 83.75 99 LEU A C 1
ATOM 773 O O . LEU A 1 99 ? -1.243 0.859 -8.899 1.00 83.75 99 LEU A O 1
ATOM 777 N N . VAL A 1 100 ? -0.457 -1.196 -8.448 1.00 85.12 100 VAL A N 1
ATOM 778 C CA . VAL A 1 100 ? -1.723 -1.801 -8.044 1.00 85.12 100 VAL A CA 1
ATOM 779 C C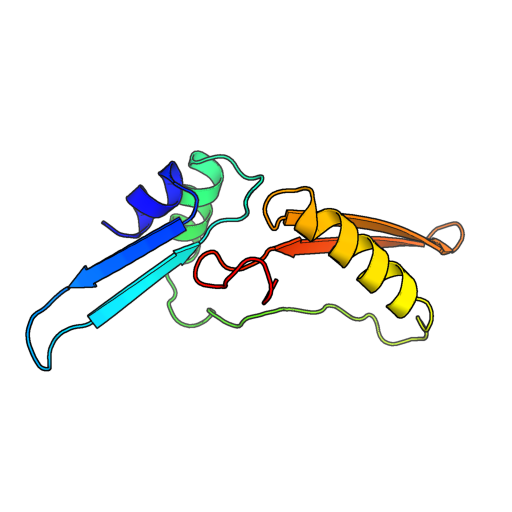 . VAL A 1 100 ? -1.559 -2.385 -6.649 1.00 85.12 100 VAL A C 1
ATOM 781 O O . VAL A 1 100 ? -0.494 -2.899 -6.301 1.00 85.12 100 VAL A O 1
ATOM 784 N N . GLN A 1 101 ? -2.587 -2.283 -5.807 1.00 86.25 101 GLN A N 1
ATOM 785 C CA . GLN A 1 101 ? -2.520 -2.830 -4.454 1.00 86.25 101 GLN A CA 1
ATOM 786 C C . GLN A 1 101 ? -3.865 -3.370 -3.978 1.00 86.25 101 GLN A C 1
ATOM 788 O O . GLN A 1 101 ? -4.800 -2.604 -3.735 1.00 86.25 101 GLN A O 1
ATOM 793 N N . CYS A 1 102 ? -3.913 -4.668 -3.702 1.00 86.56 102 CYS A N 1
ATOM 794 C CA . CYS A 1 102 ? -5.074 -5.335 -3.141 1.00 86.56 102 CYS A CA 1
ATOM 795 C C . CYS A 1 102 ? -5.462 -4.755 -1.786 1.00 86.56 102 CYS A C 1
ATOM 797 O O . CYS A 1 102 ? -4.638 -4.288 -0.985 1.00 86.56 102 CYS A O 1
ATOM 799 N N . THR A 1 103 ? -6.763 -4.707 -1.550 1.00 81.88 103 THR A N 1
ATOM 800 C CA . THR A 1 103 ? -7.333 -4.246 -0.288 1.00 81.88 103 THR A CA 1
ATOM 801 C C . THR A 1 103 ? -7.317 -5.402 0.693 1.00 81.88 103 THR A C 1
ATOM 803 O O . THR A 1 103 ? -7.655 -6.520 0.330 1.00 81.88 103 THR A O 1
ATOM 806 N N . ARG A 1 104 ? -6.856 -5.162 1.925 1.00 79.19 104 ARG A N 1
ATOM 807 C CA . ARG A 1 104 ? -6.627 -6.250 2.889 1.00 79.19 104 ARG A CA 1
ATOM 808 C C . ARG A 1 104 ? -7.909 -6.923 3.374 1.00 79.19 104 ARG A C 1
ATOM 810 O O . ARG A 1 104 ? -7.816 -8.006 3.934 1.00 79.19 104 ARG A O 1
ATOM 817 N N . GLU A 1 105 ? -9.069 -6.300 3.186 1.00 79.62 105 GLU A N 1
ATOM 818 C CA . GLU A 1 105 ? -10.357 -6.960 3.414 1.00 79.62 105 GLU A CA 1
ATOM 819 C C . GLU A 1 105 ? -10.705 -8.023 2.362 1.00 79.62 105 GLU A C 1
ATOM 821 O O . GLU A 1 105 ? -11.567 -8.856 2.628 1.00 79.62 105 GLU A O 1
ATOM 826 N N . LEU A 1 106 ? -10.051 -8.015 1.194 1.00 76.88 106 LEU A N 1
ATOM 827 C CA . LEU A 1 106 ? -10.329 -8.970 0.126 1.00 76.88 106 LEU A CA 1
ATOM 828 C C . LEU A 1 106 ? -9.555 -10.280 0.344 1.00 76.88 106 LEU A C 1
ATOM 830 O O . LEU A 1 106 ? -8.369 -10.245 0.700 1.00 76.88 106 LEU A O 1
ATOM 834 N N . PRO A 1 107 ? -10.186 -11.440 0.091 1.00 80.31 107 PRO A N 1
ATOM 835 C CA . PRO A 1 107 ? -9.482 -12.708 -0.058 1.00 80.31 107 PRO A CA 1
ATOM 836 C C . PRO A 1 107 ? -8.400 -12.632 -1.139 1.00 80.31 107 PRO A C 1
ATOM 838 O O . PRO A 1 107 ? -8.529 -11.904 -2.119 1.00 80.31 107 PRO A O 1
ATOM 841 N N . GLN A 1 108 ? -7.345 -13.441 -1.009 1.00 72.50 108 GLN A N 1
ATOM 842 C CA . GLN A 1 108 ? -6.257 -13.469 -1.997 1.00 72.50 108 GLN A CA 1
ATOM 843 C C . GLN A 1 108 ? -6.712 -13.953 -3.387 1.00 72.50 108 GLN A C 1
ATOM 845 O O . GLN A 1 108 ? -6.030 -13.679 -4.364 1.00 72.50 108 GLN A O 1
ATOM 850 N N . THR A 1 109 ? -7.835 -14.671 -3.479 1.00 77.00 109 THR A N 1
ATOM 851 C CA . THR A 1 109 ? -8.459 -15.091 -4.746 1.00 77.00 109 THR A CA 1
ATOM 852 C C . THR A 1 109 ? -9.215 -13.970 -5.447 1.00 77.00 109 THR A C 1
ATOM 854 O O . THR A 1 109 ? -9.382 -14.024 -6.661 1.00 77.00 109 THR A O 1
ATOM 857 N N . ASP A 1 110 ? -9.661 -12.977 -4.678 1.00 77.12 110 ASP A N 1
ATOM 858 C CA . ASP A 1 110 ? -10.450 -11.831 -5.147 1.00 77.12 110 ASP A CA 1
ATOM 859 C C . ASP A 1 110 ? -9.538 -10.604 -5.369 1.00 77.12 110 ASP A C 1
ATOM 861 O O . ASP A 1 110 ? -9.988 -9.482 -5.605 1.00 77.12 110 ASP A O 1
ATOM 865 N N . CYS A 1 111 ? -8.235 -10.872 -5.266 1.00 75.06 111 CYS A N 1
ATOM 866 C CA . CYS A 1 111 ? -7.069 -10.089 -5.621 1.00 75.06 111 CYS A CA 1
ATOM 867 C C . CYS A 1 111 ? -6.436 -10.741 -6.881 1.00 75.06 111 CYS A C 1
ATOM 869 O O . CYS A 1 111 ? -5.920 -9.978 -7.714 1.00 75.06 111 CYS A O 1
#

InterPro domains:
  IPR002902 Gnk2-homologous domain [PF01657] (9-47)
  IPR038408 Gnk2-homologous domain superfamily [G3DSA:3.30.430.20] (4-64)
  IPR050581 Cysteine-rich repeat secretory protein [PTHR32411] (4-45)

Organism: Hevea brasiliensis (NCBI:txid3981)